Protein AF-A0A0V0HZD6-F1 (afdb_monomer_lite)

Foldseek 3Di:
DVVVLVVCQQVAQEEE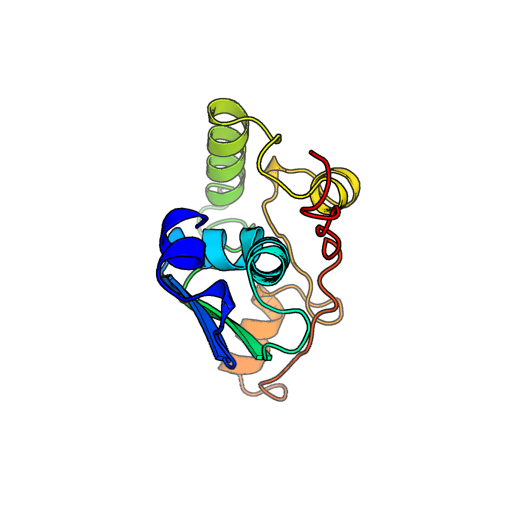LEDEACSLLVQVQCVLVVVLSYDPNRHYYYYRHNHDDAQDADPVRDRVQLVVQVVVCVVPPCPSGQPQDVVVDPSSSPCQFAFVNHGVVVLVVCVVVVVDDNDGDGPPRRRDDDDDPDDD

InterPro domains:
  IPR004963 Pectinacetylesterase/NOTUM [PF03283] (1-92)
  IPR004963 Pectinacetylesterase/NOTUM [PTHR21562] (1-92)

Structure (mmCIF, N/CA/C/O backbone):
data_AF-A0A0V0HZD6-F1
#
_entry.id   AF-A0A0V0HZD6-F1
#
loop_
_atom_site.group_PDB
_atom_site.id
_atom_site.type_symbol
_atom_site.label_atom_id
_atom_site.label_alt_id
_atom_site.label_comp_id
_atom_site.label_asym_id
_atom_site.label_entity_id
_atom_site.label_seq_id
_atom_site.pdbx_PDB_ins_code
_atom_site.Cartn_x
_atom_site.Cartn_y
_atom_site.Cartn_z
_atom_site.occupancy
_atom_site.B_iso_or_equiv
_atom_site.auth_seq_id
_atom_site.auth_comp_id
_atom_site.auth_asym_id
_atom_site.auth_atom_id
_atom_site.pdbx_PDB_model_num
ATOM 1 N N . MET A 1 1 ? 14.726 -1.596 -5.954 1.00 86.56 1 MET A N 1
ATOM 2 C CA . MET A 1 1 ? 13.980 -1.434 -7.221 1.00 86.56 1 MET A CA 1
ATOM 3 C C . MET A 1 1 ? 14.907 -1.177 -8.396 1.00 86.56 1 MET A C 1
ATOM 5 O O . MET A 1 1 ? 14.808 -1.924 -9.356 1.00 86.56 1 MET A O 1
ATOM 9 N N . GLU A 1 2 ? 15.843 -0.225 -8.316 1.00 87.50 2 GLU A N 1
ATOM 10 C CA . GLU A 1 2 ? 16.798 0.020 -9.417 1.00 87.50 2 GLU A CA 1
ATOM 11 C C . GLU A 1 2 ? 17.663 -1.194 -9.784 1.00 87.50 2 GLU A C 1
ATOM 13 O O . GLU A 1 2 ? 17.857 -1.468 -10.961 1.00 87.50 2 GLU A O 1
ATOM 18 N N . ASP A 1 3 ? 18.100 -1.991 -8.804 1.00 92.69 3 ASP A N 1
ATOM 19 C CA . ASP A 1 3 ? 18.832 -3.238 -9.079 1.00 92.69 3 ASP A CA 1
ATOM 20 C C . ASP A 1 3 ? 18.002 -4.243 -9.906 1.00 92.69 3 ASP A C 1
ATOM 22 O O . ASP A 1 3 ? 18.477 -4.817 -10.879 1.00 92.69 3 ASP A O 1
ATOM 26 N N . LEU A 1 4 ? 16.714 -4.413 -9.592 1.00 91.88 4 LEU A N 1
ATOM 27 C CA . LEU A 1 4 ? 15.826 -5.260 -10.399 1.00 91.88 4 LEU A CA 1
ATOM 28 C C . LEU A 1 4 ? 15.576 -4.651 -11.784 1.00 91.88 4 LEU A C 1
ATOM 30 O O . LEU A 1 4 ? 15.465 -5.371 -12.778 1.00 91.88 4 LEU A O 1
ATOM 34 N N . ARG A 1 5 ? 15.524 -3.316 -11.862 1.00 90.62 5 ARG A N 1
ATOM 35 C CA . ARG A 1 5 ? 15.389 -2.563 -13.111 1.00 90.62 5 ARG A CA 1
ATOM 36 C C . ARG A 1 5 ? 16.578 -2.796 -14.037 1.00 90.62 5 ARG A C 1
ATOM 38 O O . ARG A 1 5 ? 16.356 -3.092 -15.213 1.00 90.62 5 ARG A O 1
ATOM 45 N N . SER A 1 6 ? 17.805 -2.748 -13.519 1.00 92.31 6 SER A N 1
ATOM 46 C CA . SER A 1 6 ? 19.018 -3.041 -14.291 1.00 92.31 6 SER A CA 1
ATOM 47 C C . SER A 1 6 ? 19.089 -4.511 -14.721 1.00 92.31 6 SER A C 1
ATOM 49 O O . SER A 1 6 ? 19.502 -4.790 -15.846 1.00 92.31 6 SER A O 1
ATOM 51 N N . LYS A 1 7 ? 18.584 -5.430 -13.887 1.00 95.62 7 LYS A N 1
ATOM 52 C CA . LYS A 1 7 ? 18.533 -6.882 -14.143 1.00 95.62 7 LYS A CA 1
ATOM 53 C C . LYS A 1 7 ? 17.410 -7.351 -15.076 1.00 95.62 7 LYS A C 1
ATOM 55 O O . LYS A 1 7 ? 17.265 -8.550 -15.286 1.00 95.62 7 LYS A O 1
ATOM 60 N N . GLY A 1 8 ? 16.632 -6.438 -15.659 1.00 92.88 8 GLY A N 1
ATOM 61 C CA . GLY A 1 8 ? 15.677 -6.768 -16.724 1.00 92.88 8 GLY A CA 1
ATOM 62 C C . GLY A 1 8 ? 14.236 -6.342 -16.466 1.00 92.88 8 GLY A C 1
ATOM 63 O O . GLY A 1 8 ? 13.435 -6.371 -17.396 1.00 92.88 8 GLY A O 1
ATOM 64 N N . MET A 1 9 ? 13.896 -5.850 -15.270 1.00 92.31 9 MET A N 1
ATOM 65 C CA . MET A 1 9 ? 12.544 -5.334 -15.001 1.00 92.31 9 MET A CA 1
ATOM 66 C C . MET A 1 9 ? 12.199 -4.116 -15.884 1.00 92.31 9 MET A C 1
ATOM 68 O O . MET A 1 9 ? 11.031 -3.900 -16.193 1.00 92.31 9 MET A O 1
ATOM 72 N N . LYS A 1 10 ? 13.201 -3.379 -16.393 1.00 91.81 10 LYS A N 1
ATOM 73 C CA . LYS A 1 10 ? 13.013 -2.332 -17.420 1.00 91.81 10 LYS A CA 1
ATOM 74 C C . LYS A 1 10 ? 12.500 -2.841 -18.775 1.00 91.81 10 LYS A C 1
ATOM 76 O O . LYS A 1 10 ? 12.181 -2.024 -19.623 1.00 91.81 10 LYS A O 1
ATOM 81 N N . ASN A 1 11 ? 12.457 -4.154 -18.987 1.00 94.19 11 ASN A N 1
ATOM 82 C CA . ASN A 1 11 ? 11.941 -4.791 -20.200 1.00 94.19 11 ASN A CA 1
ATOM 83 C C . ASN A 1 11 ? 10.671 -5.611 -19.909 1.00 94.19 11 ASN A C 1
ATOM 85 O O . ASN A 1 11 ? 10.210 -6.355 -20.769 1.00 94.19 11 ASN A O 1
ATOM 89 N N . ALA A 1 12 ? 10.133 -5.541 -18.688 1.00 95.62 12 ALA A N 1
ATOM 90 C CA . ALA A 1 12 ? 8.987 -6.347 -18.298 1.00 95.62 12 ALA A CA 1
ATOM 91 C C . ALA A 1 12 ? 7.714 -5.879 -19.016 1.00 95.62 12 ALA A C 1
ATOM 93 O O . ALA A 1 12 ? 7.343 -4.711 -18.941 1.00 95.62 12 ALA A O 1
ATOM 94 N N . GLU A 1 13 ? 7.000 -6.808 -19.647 1.00 96.94 13 GLU A N 1
ATOM 95 C CA . GLU A 1 13 ? 5.671 -6.547 -20.217 1.00 96.94 13 GLU A CA 1
ATOM 96 C C . GLU A 1 13 ? 4.569 -6.574 -19.153 1.00 96.94 13 GLU A C 1
ATOM 98 O O . GLU A 1 13 ? 3.545 -5.900 -19.275 1.00 96.94 13 GLU A O 1
ATOM 103 N N . ASN A 1 14 ? 4.772 -7.386 -18.113 1.00 96.44 14 ASN A N 1
ATOM 104 C CA . ASN A 1 14 ? 3.814 -7.631 -17.047 1.00 96.44 14 ASN A CA 1
ATOM 105 C C . ASN A 1 14 ? 4.529 -7.613 -15.697 1.00 96.44 14 ASN A C 1
ATOM 107 O O . ASN A 1 14 ? 5.601 -8.201 -15.559 1.00 96.44 14 ASN A O 1
ATOM 111 N N . ALA A 1 15 ? 3.923 -6.985 -14.694 1.00 95.88 15 ALA A N 1
ATOM 112 C CA . ALA A 1 15 ? 4.449 -6.981 -13.335 1.00 95.88 15 ALA A CA 1
ATOM 113 C C . ALA A 1 15 ? 3.327 -7.027 -12.292 1.00 95.88 15 ALA A C 1
ATOM 115 O O . ALA A 1 15 ? 2.283 -6.393 -12.451 1.00 95.88 15 ALA A O 1
ATOM 116 N N . ILE A 1 16 ? 3.557 -7.754 -11.201 1.00 96.31 16 ILE A N 1
ATOM 117 C CA . ILE A 1 16 ? 2.659 -7.779 -10.046 1.00 96.31 16 ILE A CA 1
ATOM 118 C C . ILE A 1 16 ? 3.455 -7.379 -8.810 1.00 96.31 16 ILE A C 1
ATOM 120 O O . ILE A 1 16 ? 4.472 -8.000 -8.507 1.00 96.31 16 ILE A O 1
ATOM 124 N N . LEU A 1 17 ? 2.982 -6.360 -8.092 1.00 95.75 17 LEU A N 1
ATOM 125 C CA . LEU A 1 17 ? 3.444 -6.072 -6.738 1.00 95.75 17 LEU A CA 1
ATOM 126 C C . LEU A 1 17 ? 2.477 -6.721 -5.751 1.00 95.75 17 LEU A C 1
ATOM 128 O O . LEU A 1 17 ? 1.281 -6.450 -5.790 1.00 95.75 17 LEU A O 1
ATOM 132 N N . THR A 1 18 ? 2.980 -7.572 -4.869 1.00 97.31 18 THR A N 1
ATOM 133 C CA . THR A 1 18 ? 2.147 -8.243 -3.872 1.00 97.31 18 THR A CA 1
ATOM 134 C C . THR A 1 18 ? 2.812 -8.240 -2.510 1.00 97.31 18 THR A C 1
ATOM 136 O O . THR A 1 18 ? 4.040 -8.197 -2.409 1.00 97.31 18 THR A O 1
ATOM 139 N N . GLY A 1 19 ? 2.002 -8.321 -1.463 1.00 97.06 19 GLY A N 1
ATOM 140 C CA . GLY A 1 19 ? 2.486 -8.450 -0.099 1.00 97.06 19 GLY A CA 1
ATOM 141 C C . GLY A 1 19 ? 1.370 -8.825 0.863 1.00 97.06 19 GLY A C 1
ATOM 142 O O . GLY A 1 19 ? 0.204 -8.542 0.600 1.00 97.06 19 GLY A O 1
ATOM 143 N N . ILE A 1 20 ? 1.757 -9.438 1.982 1.00 96.25 20 ILE A N 1
ATOM 144 C CA . ILE A 1 20 ? 0.856 -9.881 3.049 1.00 96.25 20 ILE A CA 1
ATOM 145 C C . ILE A 1 20 ? 1.018 -9.018 4.305 1.00 96.25 20 ILE A C 1
ATOM 147 O O . ILE A 1 20 ? 2.136 -8.611 4.633 1.00 96.25 20 ILE A O 1
ATOM 151 N N . SER A 1 21 ? -0.070 -8.751 5.033 1.00 94.00 21 SER A N 1
ATOM 152 C CA . SER A 1 21 ? -0.046 -8.042 6.322 1.00 94.00 21 SER A CA 1
ATOM 153 C C . SER A 1 21 ? 0.602 -6.652 6.188 1.00 94.00 21 SER A C 1
ATOM 155 O O . SER A 1 21 ? 0.183 -5.852 5.349 1.00 94.00 21 SER A O 1
ATOM 157 N N . ALA A 1 22 ? 1.672 -6.353 6.930 1.00 90.31 22 ALA A N 1
ATOM 158 C CA . ALA A 1 22 ? 2.448 -5.121 6.757 1.00 90.31 22 ALA A CA 1
ATOM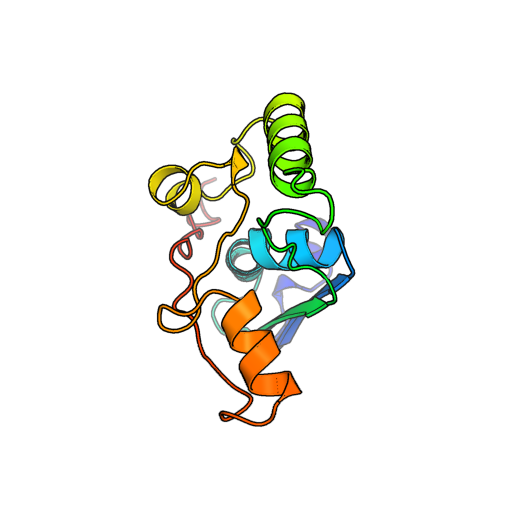 159 C C . ALA A 1 22 ? 2.962 -4.935 5.311 1.00 90.31 22 ALA A C 1
ATOM 161 O O . ALA A 1 22 ? 3.008 -3.812 4.809 1.00 90.31 22 ALA A O 1
ATOM 162 N N . GLY A 1 23 ? 3.287 -6.026 4.608 1.00 93.75 23 GLY A N 1
ATOM 163 C CA . GLY A 1 23 ? 3.645 -6.002 3.188 1.00 93.75 23 GLY A CA 1
ATOM 164 C C . GLY A 1 23 ? 2.457 -5.702 2.268 1.00 93.75 23 GLY A C 1
ATOM 165 O O . GLY A 1 23 ? 2.631 -5.082 1.218 1.00 93.75 23 GLY A O 1
ATOM 166 N N . GLY A 1 24 ? 1.242 -6.081 2.666 1.00 92.75 24 GLY A N 1
ATOM 167 C CA . GLY A 1 24 ? 0.013 -5.708 1.968 1.00 92.75 24 GLY A CA 1
ATOM 168 C C . GLY A 1 24 ? -0.260 -4.211 2.102 1.00 92.75 24 GLY A C 1
ATOM 169 O O . GLY A 1 24 ? -0.499 -3.537 1.101 1.00 92.75 24 GLY A O 1
ATOM 170 N N . LEU A 1 25 ? -0.103 -3.655 3.307 1.00 87.31 25 LEU A N 1
ATOM 171 C CA . LEU A 1 25 ? -0.169 -2.206 3.520 1.00 87.31 25 LEU A CA 1
ATOM 172 C C . LEU A 1 25 ? 0.905 -1.475 2.701 1.00 87.31 25 LEU A C 1
ATOM 174 O O . LEU A 1 25 ? 0.608 -0.497 2.018 1.00 87.31 25 LEU A O 1
ATOM 178 N N . ALA A 1 26 ? 2.143 -1.977 2.700 1.00 88.62 26 ALA A N 1
ATOM 179 C CA . ALA A 1 26 ? 3.214 -1.423 1.874 1.00 88.62 26 ALA A CA 1
ATOM 180 C C . ALA A 1 26 ? 2.874 -1.473 0.375 1.00 88.62 26 ALA A C 1
ATOM 182 O O . ALA A 1 26 ? 3.178 -0.521 -0.346 1.00 88.62 26 ALA A O 1
ATOM 183 N N . THR A 1 27 ? 2.207 -2.538 -0.080 1.00 91.12 27 THR A N 1
ATOM 184 C CA . THR A 1 27 ? 1.714 -2.677 -1.457 1.00 91.12 27 THR A CA 1
ATOM 185 C C . THR A 1 27 ? 0.680 -1.603 -1.783 1.00 91.12 27 THR A C 1
ATOM 187 O O . THR A 1 27 ? 0.826 -0.935 -2.804 1.00 91.12 27 THR A O 1
ATOM 190 N N . ILE A 1 28 ? -0.303 -1.364 -0.905 1.00 84.88 28 ILE A N 1
ATOM 191 C CA . ILE A 1 28 ? -1.295 -0.281 -1.064 1.00 84.88 28 ILE A CA 1
ATOM 192 C C . ILE A 1 28 ? -0.592 1.078 -1.184 1.00 84.88 28 ILE A C 1
ATOM 194 O O . ILE A 1 28 ? -0.871 1.849 -2.099 1.00 84.88 28 ILE A O 1
ATOM 198 N N . LEU A 1 29 ? 0.363 1.359 -0.295 1.00 81.81 29 LEU A N 1
ATOM 199 C CA . LEU A 1 29 ? 1.038 2.659 -0.232 1.00 81.81 29 LEU A CA 1
ATOM 200 C C . LEU A 1 29 ? 1.991 2.924 -1.409 1.00 81.81 29 LEU A C 1
ATOM 202 O O . LEU A 1 29 ? 2.200 4.081 -1.774 1.00 81.81 29 LEU A O 1
ATOM 206 N N . ASN A 1 30 ? 2.580 1.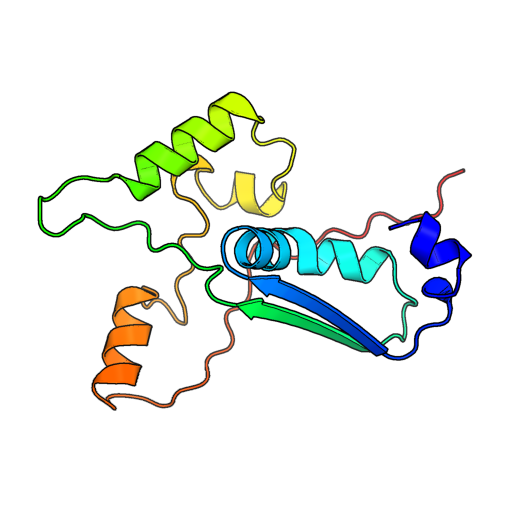875 -1.993 1.00 85.44 30 ASN A N 1
ATOM 207 C CA . ASN A 1 30 ? 3.628 1.999 -3.012 1.00 85.44 30 ASN A CA 1
ATOM 208 C C . ASN A 1 30 ? 3.198 1.558 -4.416 1.00 85.44 30 ASN A C 1
ATOM 210 O O . ASN A 1 30 ? 4.014 1.664 -5.332 1.00 85.44 30 ASN A O 1
ATOM 214 N N . CYS A 1 31 ? 1.964 1.087 -4.616 1.00 87.56 31 CYS A N 1
ATOM 215 C CA . CYS A 1 31 ? 1.516 0.553 -5.906 1.00 87.56 31 CYS A CA 1
ATOM 216 C C . CYS A 1 31 ? 1.730 1.538 -7.072 1.00 87.56 31 CYS A C 1
ATOM 218 O O . CYS A 1 31 ? 2.300 1.177 -8.102 1.00 87.56 31 CYS A O 1
ATOM 220 N N . ASP A 1 32 ? 1.367 2.809 -6.891 1.00 83.75 32 ASP A N 1
ATOM 221 C CA . ASP A 1 32 ? 1.540 3.828 -7.934 1.00 83.75 32 ASP A CA 1
ATOM 222 C C . ASP A 1 32 ? 3.016 4.160 -8.183 1.00 83.75 32 ASP A C 1
ATOM 224 O O . ASP A 1 32 ? 3.448 4.327 -9.323 1.00 83.75 32 ASP A O 1
ATOM 228 N N . LYS A 1 33 ? 3.824 4.204 -7.117 1.00 84.38 33 LYS A N 1
ATOM 229 C CA . LYS A 1 33 ? 5.275 4.413 -7.217 1.00 84.38 33 LYS A CA 1
ATOM 230 C C . LYS A 1 33 ? 5.954 3.245 -7.936 1.00 84.38 33 LYS A C 1
ATOM 232 O O . LYS A 1 33 ? 6.904 3.458 -8.685 1.00 84.38 33 LYS A O 1
ATOM 237 N N . PHE A 1 34 ? 5.462 2.023 -7.737 1.00 89.06 34 PHE A N 1
ATOM 238 C CA . PHE A 1 34 ? 5.959 0.825 -8.407 1.00 89.06 34 PHE A CA 1
ATOM 239 C C . PHE A 1 34 ? 5.825 0.928 -9.929 1.00 89.06 34 PHE A C 1
ATOM 241 O O . PHE A 1 34 ? 6.782 0.607 -10.635 1.00 89.06 34 PHE A O 1
ATOM 248 N N . LYS A 1 35 ? 4.704 1.469 -10.434 1.00 87.38 35 LYS A N 1
ATOM 249 C CA . LYS A 1 35 ? 4.526 1.722 -11.873 1.00 87.38 35 LYS A CA 1
ATOM 250 C C . LYS A 1 35 ? 5.613 2.626 -12.441 1.00 87.38 35 LYS A C 1
ATOM 252 O O . LYS A 1 35 ? 6.068 2.374 -13.551 1.00 87.38 35 LYS A O 1
ATOM 257 N N . CYS A 1 36 ? 6.096 3.612 -11.691 1.00 87.19 36 CYS A N 1
ATOM 258 C CA . CYS A 1 36 ? 7.140 4.498 -12.201 1.00 87.19 36 CYS A CA 1
ATOM 259 C C . CYS A 1 36 ? 8.458 3.757 -12.508 1.00 87.19 36 CYS A C 1
ATOM 261 O O . CYS A 1 36 ? 9.226 4.232 -13.333 1.00 87.19 36 CYS A O 1
ATOM 263 N N . PHE A 1 37 ? 8.719 2.580 -11.922 1.00 87.69 37 PHE A N 1
ATOM 264 C CA . PHE A 1 37 ? 9.913 1.780 -12.237 1.00 87.69 37 PHE A CA 1
ATOM 265 C C . PHE A 1 37 ? 9.750 0.861 -13.460 1.00 87.69 37 PHE A C 1
ATOM 267 O O . PHE A 1 37 ? 10.729 0.241 -13.888 1.00 87.69 37 PHE A O 1
ATOM 274 N N . LEU A 1 38 ? 8.537 0.746 -14.004 1.00 91.12 38 LEU A N 1
ATOM 275 C CA . LEU A 1 38 ? 8.207 -0.130 -15.126 1.00 91.12 38 LEU A CA 1
ATOM 276 C C . LEU A 1 38 ? 8.168 0.648 -16.450 1.00 91.12 38 LEU A C 1
ATOM 278 O O . LEU A 1 38 ? 7.972 1.864 -16.442 1.00 91.12 38 LEU A O 1
ATOM 282 N N . PRO A 1 39 ? 8.283 -0.041 -17.599 1.00 91.56 39 PRO A N 1
ATOM 283 C CA . PRO A 1 39 ? 8.002 0.555 -18.903 1.00 91.56 39 PRO A CA 1
ATOM 284 C C . PRO A 1 39 ? 6.619 1.205 -18.963 1.00 91.56 39 PRO A C 1
ATOM 286 O O . PRO A 1 39 ? 5.670 0.754 -18.311 1.00 91.56 39 PRO A O 1
ATOM 289 N N . GLU A 1 40 ? 6.478 2.242 -19.786 1.00 88.12 40 GLU A N 1
ATOM 290 C CA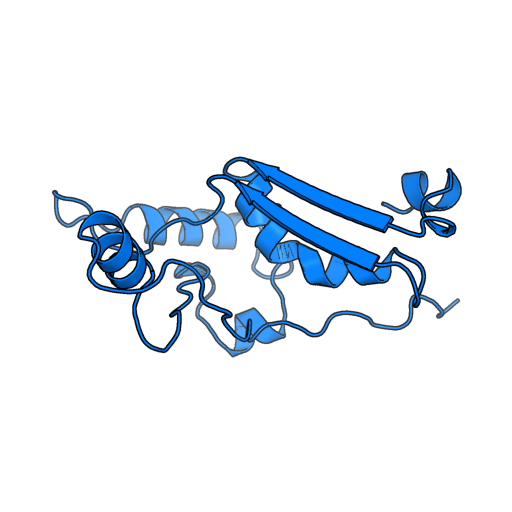 . GLU A 1 40 ? 5.220 2.980 -19.947 1.00 88.12 40 GLU A CA 1
ATOM 291 C C . GLU A 1 40 ? 4.069 2.053 -20.373 1.00 88.12 40 GLU A C 1
ATOM 293 O O . GLU A 1 40 ? 3.005 2.050 -19.750 1.00 88.12 40 GLU A O 1
ATOM 298 N N . ASN A 1 41 ? 4.332 1.161 -21.329 1.00 90.19 41 ASN A N 1
ATOM 299 C CA . ASN A 1 41 ? 3.389 0.175 -21.859 1.00 90.19 41 ASN A CA 1
ATOM 300 C C . ASN A 1 41 ? 3.253 -1.107 -21.013 1.00 90.19 41 ASN A C 1
ATOM 302 O O . ASN A 1 41 ? 2.394 -1.937 -21.310 1.00 90.19 41 ASN A O 1
ATOM 306 N N . ALA A 1 42 ? 4.060 -1.284 -19.961 1.00 93.50 42 ALA A N 1
ATOM 307 C CA . ALA A 1 42 ? 3.970 -2.469 -19.115 1.00 93.50 42 ALA A CA 1
ATOM 308 C C . ALA A 1 42 ? 2.631 -2.515 -18.372 1.00 93.50 42 ALA A C 1
ATOM 310 O O . ALA A 1 42 ? 2.230 -1.542 -17.711 1.00 93.50 42 ALA A O 1
ATOM 311 N N . ARG A 1 43 ? 1.969 -3.672 -18.426 1.00 94.19 43 ARG A N 1
ATOM 312 C CA . ARG A 1 43 ? 0.774 -3.950 -17.629 1.00 94.19 43 ARG A CA 1
ATOM 313 C C . ARG A 1 43 ? 1.207 -4.259 -16.207 1.00 94.19 43 ARG A C 1
ATOM 315 O O . ARG A 1 43 ? 2.053 -5.117 -15.979 1.00 94.19 43 ARG A O 1
ATOM 322 N N . PHE A 1 44 ? 0.604 -3.588 -15.238 1.00 92.75 44 PHE A N 1
ATOM 323 C CA . PHE A 1 44 ? 0.898 -3.851 -13.838 1.00 92.75 44 PHE A CA 1
ATOM 324 C C . PHE A 1 44 ? -0.375 -3.993 -13.020 1.00 92.75 44 PHE A C 1
ATOM 326 O O . PHE A 1 44 ? -1.411 -3.400 -13.338 1.00 92.75 44 PHE A O 1
ATOM 333 N N . LYS A 1 45 ? -0.294 -4.813 -11.977 1.00 93.75 45 LYS A N 1
ATOM 334 C CA . LYS A 1 45 ? -1.334 -4.972 -10.962 1.00 93.75 45 LYS A CA 1
ATOM 335 C C . LYS A 1 45 ? -0.685 -5.021 -9.588 1.00 93.75 45 LYS A C 1
ATOM 337 O O . LYS A 1 45 ? 0.479 -5.392 -9.458 1.00 93.75 45 LYS A O 1
ATOM 342 N N . CYS A 1 46 ? -1.451 -4.661 -8.571 1.00 93.25 46 CYS A N 1
ATOM 343 C CA . CYS A 1 46 ? -1.032 -4.790 -7.187 1.00 93.25 46 CYS A CA 1
ATOM 344 C C . CYS A 1 46 ? -2.049 -5.632 -6.428 1.00 93.25 46 CYS A C 1
ATOM 346 O O . CYS A 1 46 ? -3.252 -5.477 -6.644 1.00 93.25 46 CYS A O 1
ATOM 348 N N . VAL A 1 47 ? -1.567 -6.516 -5.560 1.00 94.88 47 VAL A N 1
ATOM 349 C CA . VAL A 1 47 ? -2.400 -7.403 -4.743 1.00 94.88 47 VAL A CA 1
ATOM 350 C C . VAL A 1 47 ? -1.962 -7.263 -3.293 1.00 94.88 47 VAL A C 1
ATOM 352 O O . VAL A 1 47 ? -0.880 -7.689 -2.907 1.00 94.88 47 VAL A O 1
ATOM 355 N N . ALA A 1 48 ? -2.793 -6.615 -2.488 1.00 92.62 48 ALA A N 1
ATOM 356 C CA . ALA A 1 48 ? -2.543 -6.458 -1.064 1.00 92.62 48 ALA A CA 1
ATOM 357 C C . ALA A 1 48 ? -3.331 -7.517 -0.294 1.00 92.62 48 ALA A C 1
ATOM 359 O O . ALA A 1 48 ? -4.550 -7.418 -0.171 1.00 92.62 48 ALA A O 1
ATOM 360 N N . ASP A 1 49 ? -2.631 -8.516 0.225 1.00 94.38 49 ASP A N 1
ATOM 361 C CA . ASP A 1 49 ? -3.215 -9.564 1.053 1.00 94.38 49 ASP A CA 1
ATOM 362 C C . ASP A 1 49 ? -3.149 -9.166 2.534 1.00 94.38 49 ASP A C 1
ATOM 364 O O . ASP A 1 49 ? -2.116 -8.692 3.010 1.00 94.38 49 ASP A O 1
ATOM 368 N N . ALA A 1 50 ? -4.260 -9.292 3.264 1.00 90.94 50 ALA A N 1
ATOM 369 C CA . ALA A 1 50 ? -4.388 -8.910 4.679 1.00 90.94 50 ALA A CA 1
ATOM 370 C C . ALA A 1 50 ? -3.778 -7.531 5.043 1.00 90.94 50 ALA A C 1
ATOM 372 O O . ALA A 1 50 ? -3.359 -7.302 6.175 1.00 90.94 50 ALA A O 1
ATOM 373 N N . GLY A 1 51 ? -3.681 -6.617 4.072 1.00 89.00 51 GLY A N 1
ATOM 374 C CA . GLY A 1 51 ? -2.952 -5.355 4.204 1.00 89.00 51 GLY A CA 1
ATOM 375 C C . GLY A 1 51 ? -3.803 -4.181 4.666 1.00 89.00 51 GLY A C 1
ATOM 376 O O . GLY A 1 51 ? -3.291 -3.076 4.836 1.00 89.00 51 GLY A O 1
ATOM 377 N N . PHE A 1 52 ? -5.105 -4.407 4.828 1.00 84.44 52 PHE A N 1
ATOM 378 C CA . PHE A 1 52 ? -6.059 -3.383 5.210 1.00 84.44 52 PHE A CA 1
ATOM 379 C C . PHE A 1 52 ? -6.396 -3.486 6.699 1.00 84.44 52 PHE A C 1
ATOM 381 O O . PHE A 1 52 ? -6.951 -4.484 7.154 1.00 84.44 52 PHE A O 1
ATOM 388 N N . PHE A 1 53 ? -6.093 -2.428 7.449 1.00 83.69 53 PHE A N 1
ATOM 389 C CA . PHE A 1 53 ? -6.334 -2.354 8.888 1.00 83.69 53 PHE A CA 1
ATOM 390 C C . PHE A 1 53 ? -7.458 -1.360 9.172 1.00 83.69 53 PHE A C 1
ATOM 392 O O . PHE A 1 53 ? -7.328 -0.167 8.901 1.00 83.69 53 PHE A O 1
ATOM 399 N N . ILE A 1 54 ? -8.565 -1.855 9.724 1.00 81.44 54 ILE A N 1
ATOM 400 C CA . ILE A 1 54 ? -9.755 -1.046 9.997 1.00 81.44 54 ILE A CA 1
ATOM 401 C C . ILE A 1 54 ? -9.459 -0.086 11.154 1.00 81.44 54 ILE A C 1
ATOM 403 O O . ILE A 1 54 ? -9.192 -0.510 12.278 1.00 81.44 54 ILE A O 1
ATOM 407 N N . ASN A 1 55 ? -9.564 1.217 10.896 1.00 80.44 55 ASN A N 1
ATOM 408 C CA . ASN A 1 55 ? -9.554 2.228 11.947 1.00 80.44 55 ASN A CA 1
ATOM 409 C C . ASN A 1 55 ? -10.930 2.283 12.631 1.00 80.44 55 ASN A C 1
ATOM 411 O O . ASN A 1 55 ? -11.801 3.071 12.262 1.00 80.44 55 ASN A O 1
ATOM 415 N N . GLY A 1 56 ? -11.128 1.399 13.605 1.00 82.50 56 GLY A N 1
ATOM 416 C CA . GLY A 1 56 ? -12.344 1.297 14.405 1.00 82.50 56 GLY A CA 1
ATOM 417 C C . GLY A 1 56 ? -12.035 1.012 15.871 1.00 82.50 56 GLY A C 1
ATOM 418 O O . GLY A 1 56 ? -10.895 0.717 16.238 1.00 82.50 56 GLY A O 1
ATOM 419 N N . LYS A 1 57 ? -13.064 1.109 16.719 1.00 85.19 57 LYS A N 1
ATOM 420 C CA . LYS A 1 57 ? -12.951 0.694 18.119 1.00 85.19 57 LYS A CA 1
ATOM 421 C C . LYS A 1 57 ? -12.957 -0.830 18.225 1.00 85.19 57 LYS A C 1
ATOM 423 O O . LYS A 1 57 ? -13.685 -1.496 17.492 1.00 85.19 57 LYS A O 1
ATOM 428 N N . THR A 1 58 ? -12.180 -1.372 19.156 1.00 86.62 58 THR A N 1
ATOM 429 C CA . THR A 1 58 ? -12.249 -2.792 19.528 1.00 86.62 58 THR A CA 1
ATOM 430 C C . THR A 1 58 ? -13.549 -3.100 20.278 1.00 86.62 58 THR A C 1
ATOM 432 O O . THR A 1 58 ? -14.286 -2.191 20.667 1.00 86.62 58 THR A O 1
ATOM 435 N N . ILE A 1 59 ? -13.805 -4.382 20.564 1.00 89.44 59 ILE A N 1
ATOM 436 C CA . ILE A 1 59 ? -14.932 -4.809 21.416 1.00 89.44 59 ILE A CA 1
ATOM 437 C C . ILE A 1 59 ? -14.869 -4.231 22.840 1.00 89.44 59 ILE A C 1
ATOM 439 O O . ILE A 1 59 ? -15.888 -4.154 23.517 1.00 89.44 59 ILE A O 1
ATOM 443 N N . TYR A 1 60 ? -13.690 -3.782 23.277 1.00 94.81 60 TYR A N 1
ATOM 444 C CA . TYR A 1 60 ? -13.481 -3.120 24.565 1.00 94.81 60 TYR A CA 1
ATOM 445 C C . TYR A 1 60 ? -13.585 -1.588 24.470 1.00 94.81 60 TYR A C 1
ATOM 447 O O . TYR A 1 60 ? -13.355 -0.886 25.451 1.00 94.81 60 TYR A O 1
ATOM 455 N N . GLY A 1 61 ? -13.909 -1.043 23.293 1.00 92.81 61 GLY A N 1
ATOM 456 C CA . GLY A 1 61 ? -14.046 0.396 23.061 1.00 92.81 61 GLY A CA 1
ATOM 457 C C . GLY A 1 61 ? -12.724 1.150 22.861 1.00 92.81 61 GLY A C 1
ATOM 458 O O . GLY A 1 61 ? -12.748 2.376 22.716 1.00 92.81 61 GLY A O 1
ATOM 459 N N . THR A 1 62 ? -11.587 0.450 22.823 1.00 94.00 62 THR A N 1
ATOM 460 C CA . THR A 1 62 ? -10.249 1.040 22.642 1.00 94.00 62 THR A CA 1
ATOM 461 C C . THR A 1 62 ? -9.950 1.330 21.169 1.00 94.00 62 THR A C 1
ATOM 463 O O . THR A 1 62 ? -10.546 0.731 20.278 1.00 94.00 62 THR A O 1
ATOM 466 N N . SER A 1 63 ? -9.053 2.282 20.885 1.00 90.75 63 SER A N 1
ATOM 467 C CA . SER A 1 63 ? -8.690 2.719 19.518 1.00 90.75 63 SER A CA 1
ATOM 468 C C . SER A 1 63 ? -7.275 2.272 19.131 1.00 90.75 63 SER A C 1
ATOM 470 O O . SER A 1 63 ? -6.443 3.078 18.713 1.00 90.75 63 SER A O 1
ATOM 472 N N . ASP A 1 64 ? -6.998 0.981 19.301 1.00 90.19 64 ASP A N 1
ATOM 473 C CA . ASP A 1 64 ? -5.637 0.430 19.263 1.00 90.19 64 ASP A CA 1
ATOM 474 C C . ASP A 1 64 ? -4.955 0.606 17.899 1.00 90.19 64 ASP A C 1
ATOM 476 O O . ASP A 1 64 ? -3.771 0.934 17.838 1.00 90.19 64 ASP A O 1
ATOM 480 N N . ILE A 1 65 ? -5.706 0.472 16.798 1.00 87.94 65 ILE A N 1
ATOM 481 C CA . ILE A 1 65 ? -5.183 0.686 15.440 1.00 87.94 65 ILE A CA 1
ATOM 482 C C . ILE A 1 65 ? -4.778 2.149 15.234 1.00 87.94 65 ILE A C 1
ATOM 484 O O . ILE A 1 65 ? -3.664 2.411 14.788 1.00 87.94 65 ILE A O 1
ATOM 488 N N . LYS A 1 66 ? -5.627 3.113 15.616 1.00 87.12 66 LYS A N 1
ATOM 489 C CA . LYS A 1 66 ? -5.290 4.545 15.527 1.00 87.12 66 LYS A CA 1
ATOM 490 C C . LYS A 1 66 ? -4.016 4.862 16.313 1.00 87.12 66 LYS A C 1
ATOM 492 O O . LYS A 1 66 ? -3.127 5.555 15.824 1.00 87.12 66 LYS A O 1
ATOM 497 N N . GLU A 1 67 ? -3.910 4.323 17.522 1.00 90.38 67 GLU A N 1
ATOM 498 C CA . GLU A 1 67 ? -2.745 4.530 18.380 1.00 90.38 67 GLU A CA 1
ATOM 499 C C . GLU A 1 67 ? -1.471 3.896 17.796 1.00 90.38 67 GLU A C 1
ATOM 501 O O . GLU A 1 67 ? -0.390 4.486 17.858 1.00 90.38 67 GLU A O 1
ATOM 506 N N . MET A 1 68 ? -1.596 2.727 17.167 1.00 89.00 68 MET A N 1
ATOM 507 C CA . MET A 1 68 ? -0.505 2.075 16.445 1.00 89.00 68 MET A CA 1
ATOM 508 C C . MET A 1 68 ? -0.008 2.933 15.276 1.00 89.00 68 MET A C 1
ATOM 510 O O . MET A 1 68 ? 1.188 3.215 15.197 1.00 89.00 68 MET A O 1
ATOM 514 N N . TYR A 1 69 ? -0.908 3.410 14.409 1.00 87.25 69 TYR A N 1
ATOM 515 C CA . TYR A 1 69 ? -0.542 4.284 13.288 1.00 87.25 69 TYR A CA 1
ATOM 516 C C . TYR A 1 69 ? 0.086 5.592 13.769 1.00 87.25 69 TYR A C 1
ATOM 518 O O . TYR A 1 69 ? 1.107 6.009 13.226 1.00 87.25 69 TYR A O 1
ATOM 526 N N . ARG A 1 70 ? -0.447 6.205 14.834 1.00 87.56 70 ARG A N 1
ATOM 527 C CA . ARG A 1 70 ? 0.155 7.393 15.457 1.00 87.56 70 ARG A CA 1
ATOM 528 C C . ARG A 1 70 ? 1.611 7.146 15.865 1.00 87.56 70 ARG A C 1
ATOM 530 O O . ARG A 1 70 ? 2.473 7.969 15.566 1.00 87.56 70 ARG A O 1
ATOM 537 N N . LYS A 1 71 ? 1.905 6.015 16.518 1.00 90.00 71 LYS A N 1
ATOM 538 C CA . LYS A 1 71 ? 3.280 5.647 16.903 1.00 90.00 71 LYS A CA 1
ATOM 539 C C . LYS A 1 71 ? 4.180 5.432 15.683 1.00 90.00 71 LYS A C 1
ATOM 541 O O . LYS A 1 71 ? 5.308 5.914 15.691 1.00 90.00 71 LYS A O 1
ATOM 546 N N . ILE A 1 72 ? 3.680 4.771 14.637 1.00 86.12 72 ILE A N 1
ATOM 547 C CA . ILE A 1 72 ? 4.420 4.541 13.383 1.00 86.12 72 ILE A CA 1
ATOM 548 C C . ILE A 1 72 ? 4.759 5.870 12.701 1.00 86.12 72 ILE A C 1
ATOM 550 O O . ILE A 1 72 ? 5.912 6.094 12.341 1.00 86.12 72 ILE A O 1
ATOM 554 N N . VAL A 1 73 ? 3.782 6.771 12.565 1.00 84.38 73 VAL A N 1
ATOM 555 C CA . VAL A 1 73 ? 3.985 8.097 11.961 1.00 84.38 73 VAL A CA 1
ATOM 556 C C . VAL A 1 73 ? 4.970 8.926 12.781 1.00 84.38 73 VAL A C 1
ATOM 558 O O . VAL A 1 73 ? 5.836 9.575 12.206 1.00 84.38 73 VAL A O 1
ATOM 561 N N . ASN A 1 74 ? 4.892 8.876 14.111 1.00 87.75 74 ASN A N 1
ATOM 562 C CA . ASN A 1 74 ? 5.841 9.581 14.972 1.00 87.75 74 ASN A CA 1
ATOM 563 C C . ASN A 1 74 ? 7.267 9.022 14.860 1.00 87.75 74 ASN A C 1
ATOM 565 O O . ASN A 1 74 ? 8.221 9.790 14.926 1.00 87.75 74 ASN A O 1
ATOM 569 N N . LEU A 1 75 ? 7.413 7.703 14.700 1.00 88.62 75 LEU A N 1
ATOM 570 C CA . LEU A 1 75 ? 8.715 7.044 14.600 1.00 88.62 75 LEU A CA 1
ATOM 571 C C . LEU A 1 75 ? 9.380 7.266 13.234 1.00 88.62 75 LEU A C 1
ATOM 573 O O . LEU A 1 75 ? 10.575 7.537 13.171 1.00 88.62 75 LEU A O 1
ATOM 577 N N . HIS A 1 76 ? 8.622 7.134 12.144 1.00 84.12 76 HIS A N 1
ATOM 578 C CA . HIS A 1 76 ? 9.158 7.152 10.777 1.00 84.12 76 HIS A CA 1
ATOM 579 C C . HIS A 1 76 ? 8.950 8.481 10.038 1.00 84.12 76 HIS A C 1
ATOM 581 O O . HIS A 1 76 ? 9.472 8.657 8.935 1.00 84.12 76 HIS A O 1
ATOM 587 N N . GLY A 1 77 ? 8.184 9.404 10.622 1.00 80.62 77 GLY A N 1
ATOM 588 C CA . GLY A 1 77 ? 7.699 10.604 9.952 1.00 80.62 77 GLY A CA 1
ATOM 589 C C . GLY A 1 77 ? 6.626 10.301 8.900 1.00 80.62 77 GLY A C 1
ATOM 590 O O . GLY A 1 77 ? 6.452 9.174 8.434 1.00 80.62 77 GLY A O 1
ATOM 591 N N . SER A 1 78 ? 5.905 11.338 8.474 1.00 73.94 78 SER A N 1
ATOM 592 C CA . SER A 1 78 ? 4.930 11.238 7.380 1.00 73.94 78 SER A CA 1
ATOM 593 C C . SER A 1 78 ? 5.571 11.302 5.988 1.00 73.94 78 SER A C 1
ATOM 595 O O . SER A 1 78 ? 4.888 11.054 5.004 1.00 73.94 78 SER A O 1
ATOM 597 N N . ALA A 1 79 ? 6.877 11.571 5.877 1.00 68.31 79 ALA A N 1
ATOM 598 C CA . ALA A 1 79 ? 7.577 11.780 4.602 1.00 68.31 79 ALA A CA 1
ATOM 599 C C . ALA A 1 79 ? 7.486 10.599 3.612 1.00 68.31 79 ALA A C 1
ATOM 601 O O . ALA A 1 79 ? 7.677 10.785 2.413 1.00 68.31 79 ALA A O 1
ATOM 602 N N . ASN A 1 80 ? 7.184 9.393 4.102 1.00 68.31 80 ASN A N 1
ATOM 603 C CA . ASN A 1 80 ? 7.026 8.188 3.284 1.00 68.31 80 ASN A CA 1
ATOM 604 C C . ASN A 1 80 ? 5.589 7.964 2.777 1.00 68.31 80 ASN A C 1
ATOM 606 O O . ASN A 1 80 ? 5.338 6.985 2.075 1.00 68.31 80 ASN A O 1
ATOM 610 N N . LEU A 1 81 ? 4.644 8.838 3.133 1.00 73.38 81 LEU A N 1
ATOM 611 C CA . LEU A 1 81 ? 3.268 8.798 2.644 1.00 73.38 81 LEU A CA 1
ATOM 612 C C . LEU A 1 81 ? 3.107 9.673 1.392 1.00 73.38 81 LEU A C 1
ATOM 614 O O . LEU A 1 81 ? 3.816 10.673 1.245 1.00 73.38 81 LEU A O 1
ATOM 618 N N . PRO A 1 82 ? 2.144 9.353 0.506 1.00 70.75 82 PRO A N 1
ATOM 619 C CA . PRO A 1 82 ? 1.804 10.232 -0.606 1.00 70.75 82 PRO A CA 1
ATOM 620 C C . PRO A 1 82 ? 1.497 11.634 -0.115 1.00 70.75 82 PRO A C 1
ATOM 622 O O . PRO A 1 82 ? 0.659 11.795 0.770 1.00 70.75 82 PRO A O 1
ATOM 625 N N . SER A 1 83 ? 2.097 12.653 -0.733 1.00 71.38 83 SER A N 1
ATOM 626 C CA . SER A 1 83 ? 1.745 14.046 -0.439 1.00 71.38 83 SER A CA 1
ATOM 627 C C . SER A 1 83 ? 0.245 14.279 -0.634 1.00 71.38 83 SER A C 1
ATOM 629 O O . SER A 1 83 ? -0.398 14.868 0.226 1.00 71.38 83 SER A O 1
ATOM 631 N N . ALA A 1 84 ? -0.333 13.701 -1.694 1.00 71.44 84 ALA A N 1
ATOM 632 C CA . ALA A 1 84 ? -1.775 13.696 -1.930 1.00 71.44 84 ALA A CA 1
ATOM 633 C C . ALA A 1 84 ? -2.575 13.048 -0.778 1.00 71.44 84 ALA A C 1
ATOM 635 O O . ALA A 1 84 ? -3.633 13.552 -0.418 1.00 71.44 84 ALA A O 1
ATOM 636 N N . CYS A 1 85 ? -2.056 11.985 -0.151 1.00 71.00 85 CYS A N 1
ATOM 637 C CA . CYS A 1 85 ? -2.683 11.350 1.016 1.00 71.00 85 CYS A CA 1
ATOM 638 C C . CYS A 1 85 ? -2.568 12.216 2.272 1.00 71.00 85 CYS A C 1
ATOM 640 O O . CYS A 1 85 ? -3.551 12.344 2.990 1.00 71.00 85 CYS A O 1
ATOM 642 N N . ILE A 1 86 ? -1.406 12.827 2.532 1.00 73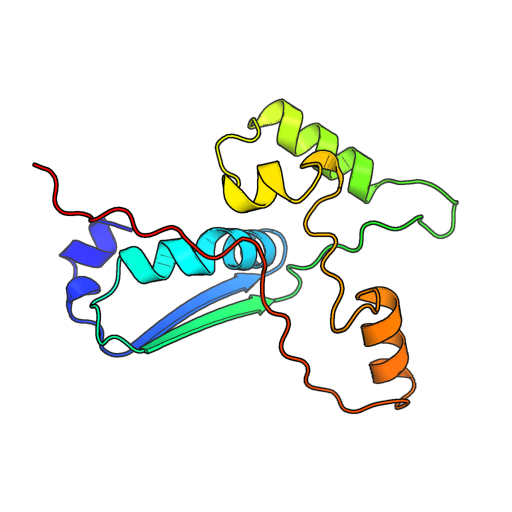.31 86 ILE A N 1
ATOM 643 C CA . ILE A 1 86 ? -1.216 13.706 3.699 1.00 73.31 86 ILE A CA 1
ATOM 644 C C . ILE A 1 86 ? -2.136 14.932 3.612 1.00 73.31 86 ILE A C 1
ATOM 646 O O . ILE A 1 86 ? -2.642 15.394 4.630 1.00 73.31 86 ILE A O 1
ATOM 650 N N . SER A 1 87 ? -2.374 15.458 2.406 1.00 71.81 87 SER A N 1
ATOM 651 C CA . SER A 1 87 ? -3.309 16.570 2.197 1.00 71.81 87 SER A CA 1
ATOM 652 C C . SER A 1 87 ? -4.780 16.157 2.303 1.00 71.81 87 SER A C 1
ATOM 654 O O . SER A 1 87 ? -5.609 16.985 2.668 1.00 71.81 87 SER A O 1
ATOM 656 N N . ALA A 1 88 ? -5.115 14.906 1.976 1.00 68.44 88 ALA A N 1
ATOM 657 C CA . ALA A 1 88 ? -6.493 14.418 1.978 1.00 68.44 88 ALA A CA 1
ATOM 658 C C . ALA A 1 88 ? -6.935 13.820 3.325 1.00 68.44 88 ALA A C 1
ATOM 660 O O . ALA A 1 88 ? -8.135 13.765 3.598 1.00 68.44 88 ALA A O 1
ATOM 661 N N . MET A 1 89 ? -6.001 13.329 4.148 1.00 70.88 89 MET A N 1
ATOM 662 C CA . MET A 1 89 ? -6.307 12.560 5.358 1.00 70.88 89 MET A CA 1
ATOM 663 C C . MET A 1 89 ? -5.268 12.779 6.462 1.00 70.88 89 MET A C 1
ATOM 665 O O . MET A 1 89 ? -4.080 12.954 6.200 1.00 70.88 89 MET A O 1
ATOM 669 N N . GLU A 1 90 ? -5.706 12.695 7.722 1.00 73.69 90 GLU A N 1
ATOM 670 C CA . GLU A 1 90 ? -4.793 12.709 8.867 1.00 73.69 90 GLU A CA 1
ATOM 671 C C . GLU A 1 90 ? -3.949 11.414 8.879 1.00 73.69 90 GLU A C 1
ATOM 673 O O . GLU A 1 90 ? -4.519 10.323 8.979 1.00 73.69 90 GLU A O 1
ATOM 678 N N . PRO A 1 91 ? -2.602 11.487 8.840 1.00 69.56 91 PRO A N 1
ATOM 679 C CA . PRO A 1 91 ? -1.738 10.302 8.766 1.00 69.56 91 PRO A CA 1
ATOM 680 C C . PRO A 1 91 ? -1.946 9.288 9.900 1.00 69.56 91 PRO A C 1
ATOM 682 O O . PRO A 1 91 ? -1.743 8.089 9.714 1.00 69.56 91 PRO A O 1
ATOM 685 N N . SER A 1 92 ? -2.363 9.765 11.077 1.00 68.19 92 SER A N 1
ATOM 686 C CA . SER A 1 92 ? -2.605 8.944 12.270 1.00 68.19 92 SER A CA 1
ATOM 687 C C . SER A 1 92 ? -3.839 8.039 12.146 1.00 68.19 92 SER A C 1
ATOM 689 O O . SER A 1 92 ? -3.969 7.071 12.894 1.00 68.19 92 SER A O 1
ATOM 691 N N . LEU A 1 93 ? -4.748 8.338 11.210 1.00 65.81 93 LEU A N 1
ATOM 692 C CA . LEU A 1 93 ? -5.983 7.583 10.995 1.00 65.81 93 LEU A CA 1
ATOM 693 C C . LEU A 1 93 ? -5.789 6.379 10.064 1.00 65.81 93 LEU A C 1
ATOM 695 O O . LEU A 1 93 ? -6.731 5.599 9.900 1.00 65.81 93 LEU A O 1
ATOM 699 N N . GLY A 1 94 ? -4.598 6.229 9.472 1.00 63.53 94 GLY A N 1
ATOM 700 C CA . GLY A 1 94 ? -4.335 5.247 8.424 1.00 63.53 94 GLY A CA 1
ATOM 701 C C . GLY A 1 94 ? -5.189 5.491 7.169 1.00 63.53 94 GLY A C 1
ATOM 702 O O . GLY A 1 94 ? -5.919 6.484 7.084 1.00 63.53 94 GLY A O 1
ATOM 703 N N . PRO A 1 95 ? -5.125 4.597 6.169 1.00 60.62 95 PRO A N 1
ATOM 704 C CA . PRO A 1 95 ? -6.017 4.655 5.019 1.00 60.62 95 PRO A CA 1
ATOM 705 C C . PRO A 1 95 ? -7.437 4.264 5.458 1.00 60.62 95 PRO A C 1
ATOM 707 O O . PRO A 1 95 ? -7.854 3.118 5.319 1.00 60.62 95 PRO A O 1
ATOM 710 N N . SER A 1 96 ? -8.204 5.209 6.006 1.00 59.56 96 SER A N 1
ATOM 711 C CA . SER A 1 96 ? -9.648 5.041 6.216 1.00 59.56 96 SER A CA 1
ATOM 712 C C . SER A 1 96 ? -10.373 5.186 4.875 1.00 59.56 96 SER A C 1
ATOM 714 O O . SER A 1 96 ? -11.028 6.188 4.587 1.00 59.56 96 SER A O 1
ATOM 716 N N . LEU A 1 97 ? -10.159 4.207 3.998 1.00 63.12 97 LEU A N 1
ATOM 717 C CA . LEU A 1 97 ? -10.749 4.176 2.668 1.00 63.12 97 LEU A CA 1
ATOM 718 C C . LEU A 1 97 ? -12.243 3.881 2.811 1.00 63.12 97 LEU A C 1
ATOM 720 O O . LEU A 1 97 ? -12.646 2.875 3.402 1.00 63.12 97 LEU A O 1
ATOM 724 N N . LYS A 1 98 ? -13.073 4.791 2.303 1.00 67.25 98 LYS A N 1
ATOM 725 C CA . LYS A 1 98 ? -14.492 4.518 2.102 1.00 67.25 98 LYS A CA 1
ATOM 726 C C . LYS A 1 98 ? -14.672 3.993 0.690 1.00 67.25 98 LYS A C 1
ATOM 728 O O . LYS A 1 98 ? -14.325 4.683 -0.257 1.00 67.25 98 LYS A O 1
ATOM 733 N N . ILE A 1 99 ? -15.299 2.836 0.546 1.00 67.38 99 ILE A N 1
ATOM 734 C CA . ILE A 1 99 ? -15.658 2.283 -0.757 1.00 67.38 99 ILE A CA 1
ATOM 735 C C . ILE A 1 99 ? -17.097 2.698 -1.054 1.00 67.38 99 ILE A C 1
ATOM 737 O O . ILE A 1 99 ? -18.011 2.308 -0.332 1.00 67.38 99 ILE A O 1
ATOM 741 N N . LEU A 1 100 ? -17.315 3.501 -2.103 1.00 68.69 100 LEU A N 1
ATOM 742 C CA . LEU A 1 100 ? -18.649 4.011 -2.471 1.00 68.69 100 LEU A CA 1
ATOM 743 C C . LEU A 1 100 ? -19.405 4.638 -1.283 1.00 68.69 100 LEU A C 1
ATOM 745 O O . LEU A 1 100 ? -20.586 4.371 -1.064 1.00 68.69 100 LEU A O 1
ATOM 749 N N . ASN A 1 101 ? -18.701 5.455 -0.493 1.00 71.19 101 ASN A N 1
ATOM 750 C CA . ASN A 1 101 ? -19.204 6.102 0.726 1.00 71.19 101 ASN A CA 1
ATOM 751 C C . ASN A 1 101 ? -19.580 5.148 1.885 1.00 71.19 101 ASN A C 1
ATOM 753 O O . ASN A 1 101 ? -20.017 5.621 2.933 1.00 71.19 101 ASN A O 1
ATOM 757 N N . LYS A 1 102 ? -19.349 3.838 1.744 1.00 75.75 102 LYS A N 1
ATOM 758 C CA . LYS A 1 102 ? -19.396 2.866 2.841 1.00 75.75 102 LYS A CA 1
ATOM 759 C C . LYS A 1 102 ? -18.025 2.745 3.487 1.00 75.75 102 LYS A C 1
ATOM 761 O O . LYS A 1 102 ? -16.997 2.774 2.811 1.00 75.75 102 LYS A O 1
ATOM 766 N N . THR A 1 103 ? -17.988 2.577 4.796 1.00 76.88 103 THR A N 1
ATOM 767 C CA . THR A 1 103 ? -16.791 2.088 5.480 1.00 76.88 103 THR A CA 1
ATOM 768 C C . THR A 1 103 ? -16.448 0.690 4.969 1.00 76.88 103 THR A C 1
ATOM 770 O O . THR A 1 103 ? -17.320 -0.081 4.570 1.00 76.88 103 THR A O 1
ATOM 773 N N . ILE A 1 104 ? -15.170 0.318 5.011 1.00 75.31 104 ILE A N 1
ATOM 774 C CA . ILE A 1 104 ? -14.775 -1.051 4.659 1.00 75.31 104 ILE A CA 1
ATOM 775 C C . ILE A 1 104 ? -15.404 -2.082 5.604 1.00 75.31 104 ILE A C 1
ATOM 777 O O . ILE A 1 104 ? -15.737 -3.174 5.163 1.00 75.31 104 ILE A O 1
ATOM 781 N N . ALA A 1 105 ? -15.661 -1.722 6.865 1.00 76.81 105 ALA A N 1
ATOM 782 C CA . ALA A 1 105 ? -16.415 -2.571 7.785 1.00 76.81 105 ALA A CA 1
ATOM 783 C C . ALA A 1 105 ? -17.840 -2.854 7.273 1.00 76.81 105 ALA A C 1
ATOM 785 O O . ALA A 1 105 ? -18.267 -4.006 7.272 1.00 76.81 105 ALA A O 1
ATOM 786 N N . GLU A 1 106 ? -18.550 -1.834 6.783 1.00 80.88 106 GLU A N 1
ATOM 787 C CA . GLU A 1 106 ? -19.869 -2.005 6.158 1.00 80.88 106 GLU A CA 1
ATOM 788 C C . GLU A 1 106 ? -19.780 -2.830 4.871 1.00 80.88 106 GLU A C 1
ATOM 790 O O . GLU A 1 106 ? -20.584 -3.735 4.677 1.00 80.88 106 GLU A O 1
ATOM 795 N N . ALA A 1 107 ? -18.783 -2.578 4.019 1.00 80.81 107 ALA A N 1
ATOM 796 C CA . ALA A 1 107 ? -18.597 -3.340 2.784 1.00 80.81 107 ALA A CA 1
ATOM 797 C C . ALA A 1 107 ? -18.298 -4.830 3.052 1.00 80.81 107 ALA A C 1
ATOM 799 O O . ALA A 1 107 ? -18.846 -5.698 2.375 1.00 80.81 107 ALA A O 1
ATOM 800 N N . ILE A 1 108 ? -17.470 -5.135 4.059 1.00 79.75 108 ILE A N 1
ATOM 801 C CA . ILE A 1 108 ? -17.187 -6.509 4.501 1.00 79.75 108 ILE A CA 1
ATOM 802 C C . ILE A 1 108 ? -18.443 -7.151 5.090 1.00 79.75 108 ILE A C 1
ATOM 804 O O . ILE A 1 108 ? -18.722 -8.306 4.784 1.00 79.75 108 ILE A O 1
ATOM 808 N N . ALA A 1 109 ? -19.209 -6.426 5.909 1.00 83.00 109 ALA A N 1
ATOM 809 C CA . ALA A 1 109 ? -20.457 -6.939 6.466 1.00 83.00 109 ALA A CA 1
ATOM 810 C C . ALA A 1 109 ? -21.471 -7.252 5.356 1.00 83.00 109 ALA A C 1
ATOM 812 O O . ALA A 1 109 ? -22.080 -8.317 5.366 1.00 83.00 109 ALA A O 1
ATOM 813 N N . ASP A 1 110 ? -21.618 -6.367 4.372 1.00 86.25 110 ASP A N 1
ATOM 814 C CA . ASP A 1 110 ? -22.501 -6.597 3.232 1.00 86.25 110 ASP A CA 1
ATOM 815 C C . ASP A 1 110 ? -22.059 -7.801 2.393 1.00 86.25 110 ASP A C 1
ATOM 817 O O . ASP A 1 110 ? -22.914 -8.567 1.959 1.00 86.25 110 ASP A O 1
ATOM 821 N N . TRP A 1 111 ? -20.752 -8.014 2.206 1.00 84.69 111 TRP A N 1
ATOM 822 C CA . TRP A 1 111 ? -20.231 -9.227 1.570 1.00 84.69 111 TRP A CA 1
ATOM 823 C C . TRP A 1 111 ? -20.520 -10.486 2.403 1.00 84.69 111 TRP A C 1
ATOM 825 O O . TRP A 1 111 ? -21.058 -11.453 1.873 1.00 84.69 111 TRP A O 1
ATOM 835 N N . TYR A 1 112 ? -20.212 -10.463 3.704 1.00 85.12 112 TYR A N 1
ATOM 836 C CA . TYR A 1 112 ? -20.378 -11.604 4.612 1.00 85.12 112 TYR A CA 1
ATOM 837 C C . TYR A 1 112 ? -21.844 -12.033 4.761 1.00 85.12 112 TYR A C 1
ATOM 839 O O . TYR A 1 112 ? -22.138 -13.221 4.846 1.00 85.12 112 TYR A O 1
ATOM 847 N N . PHE A 1 113 ? -22.765 -11.067 4.778 1.00 91.31 113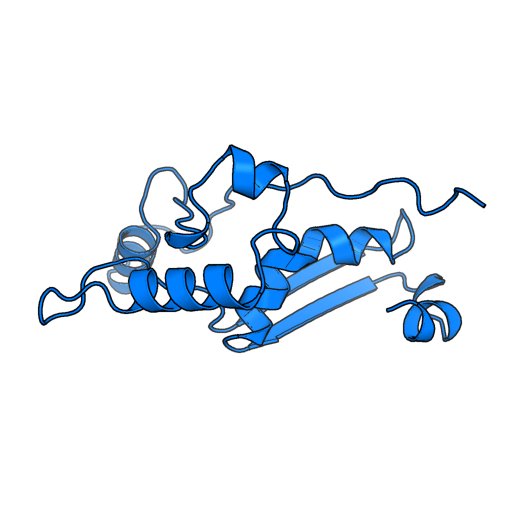 PHE A N 1
ATOM 848 C CA . PHE A 1 113 ? -24.208 -11.303 4.862 1.00 91.31 113 PHE A CA 1
ATOM 849 C C . PHE A 1 113 ? -24.901 -11.319 3.488 1.00 91.31 113 PHE A C 1
ATOM 851 O O . PHE A 1 113 ? -26.125 -11.212 3.439 1.00 91.31 113 PHE A O 1
ATOM 858 N N . GLU A 1 114 ? -24.141 -11.397 2.390 1.00 86.69 114 GLU A N 1
ATOM 859 C CA . GLU A 1 114 ? -24.643 -11.473 1.007 1.00 86.69 114 GLU A CA 1
ATOM 860 C C . GLU A 1 114 ? -25.651 -10.367 0.623 1.00 86.69 114 GLU A C 1
ATOM 862 O O . GLU A 1 114 ? -26.570 -10.561 -0.173 1.00 86.69 114 GLU A O 1
ATOM 867 N N . ARG A 1 115 ? -25.488 -9.162 1.176 1.00 86.75 115 ARG A N 1
ATOM 868 C CA . ARG A 1 115 ? -26.395 -8.024 0.949 1.00 86.75 115 ARG A CA 1
ATOM 869 C C . ARG A 1 115 ? -26.145 -7.321 -0.384 1.00 86.75 115 ARG A C 1
ATOM 871 O O . ARG A 1 115 ? -27.056 -6.688 -0.915 1.00 86.75 115 ARG A O 1
ATOM 878 N N . THR A 1 116 ? -24.925 -7.394 -0.926 1.00 78.62 116 THR A N 1
ATOM 879 C CA . THR A 1 116 ? -24.537 -6.753 -2.196 1.00 78.62 116 THR A CA 1
ATOM 880 C C . THR A 1 116 ? -23.465 -7.548 -2.961 1.00 78.62 116 THR A C 1
ATOM 882 O O . THR A 1 116 ? -22.866 -8.484 -2.440 1.00 78.62 116 THR A O 1
ATOM 885 N N . ARG A 1 117 ? -23.204 -7.178 -4.229 1.00 69.81 117 ARG A N 1
ATOM 886 C CA . ARG A 1 117 ? -22.140 -7.788 -5.057 1.00 69.81 117 ARG A CA 1
ATOM 887 C C . ARG A 1 117 ? -20.738 -7.531 -4.481 1.00 69.81 117 ARG A C 1
ATOM 889 O O . ARG A 1 117 ? -20.494 -6.501 -3.863 1.00 69.81 117 ARG A O 1
ATOM 896 N N . PHE A 1 118 ? -19.814 -8.450 -4.771 1.00 69.62 118 PHE A N 1
ATOM 897 C CA . PHE A 1 118 ? -18.498 -8.573 -4.127 1.00 69.62 118 PHE A CA 1
ATOM 898 C C . PHE A 1 118 ? -17.378 -7.671 -4.684 1.00 69.62 118 PHE A C 1
ATOM 900 O O . PHE A 1 118 ? -16.278 -7.677 -4.139 1.00 69.62 118 PHE A O 1
ATOM 907 N N . GLN A 1 119 ? -17.611 -6.924 -5.771 1.00 72.38 119 GLN A N 1
ATOM 908 C CA . GLN A 1 119 ? -16.559 -6.160 -6.448 1.00 72.38 119 GLN A CA 1
ATOM 909 C C . GLN A 1 119 ? -16.899 -4.674 -6.535 1.00 72.38 119 GLN A C 1
ATOM 911 O O . GLN A 1 119 ? -17.871 -4.277 -7.177 1.00 72.38 119 GLN A O 1
ATOM 916 N N . TYR A 1 120 ? -16.029 -3.861 -5.942 1.00 71.88 120 TYR A N 1
ATOM 917 C CA . TYR A 1 120 ? -16.093 -2.409 -5.986 1.00 71.88 120 TYR A CA 1
ATOM 918 C C . TYR A 1 120 ? -14.753 -1.834 -6.437 1.00 71.88 120 TYR A C 1
ATOM 920 O O . TYR A 1 120 ? -13.696 -2.378 -6.122 1.00 71.88 120 TYR A O 1
ATOM 928 N N . ILE A 1 121 ? -14.806 -0.734 -7.184 1.00 70.44 121 ILE A N 1
ATOM 929 C CA . ILE A 1 121 ? -13.630 0.031 -7.596 1.00 70.44 121 ILE A CA 1
ATOM 930 C C . ILE A 1 121 ? -13.683 1.345 -6.828 1.00 70.44 121 ILE A C 1
ATOM 932 O O . ILE A 1 121 ? -14.594 2.144 -7.040 1.00 70.44 121 ILE A O 1
ATOM 936 N N . ASP A 1 122 ? -12.730 1.544 -5.924 1.00 66.12 122 ASP A N 1
ATOM 937 C CA . ASP A 1 122 ? -12.565 2.808 -5.216 1.00 66.12 122 ASP A CA 1
ATOM 938 C C . ASP A 1 122 ? -11.579 3.698 -5.991 1.00 66.12 122 ASP A C 1
ATOM 940 O O . ASP A 1 122 ? -10.453 3.256 -6.257 1.00 66.12 122 ASP A O 1
ATOM 944 N N . PRO A 1 123 ? -11.967 4.918 -6.407 1.00 63.28 123 PRO A N 1
ATOM 945 C CA . PRO A 1 123 ? -11.020 5.890 -6.932 1.00 63.28 123 PRO A CA 1
ATOM 946 C C . PRO A 1 123 ? -10.062 6.320 -5.813 1.00 63.28 123 PRO A C 1
ATOM 948 O O . PRO A 1 123 ? -10.324 7.268 -5.077 1.00 63.28 123 PRO A O 1
ATOM 951 N N . TYR A 1 124 ? -8.937 5.611 -5.691 1.00 63.69 124 TYR A N 1
ATOM 952 C CA . TYR A 1 124 ? -7.920 5.872 -4.676 1.00 63.69 124 TYR A CA 1
ATOM 953 C C . TYR A 1 124 ? -7.423 7.330 -4.773 1.00 63.69 124 TYR A C 1
ATOM 955 O O . TYR A 1 124 ? -6.796 7.703 -5.771 1.00 63.69 124 TYR A O 1
ATOM 963 N N . PRO A 1 125 ? -7.677 8.180 -3.758 1.00 57.41 125 PRO A N 1
ATOM 964 C CA . PRO A 1 125 ? -7.519 9.632 -3.882 1.00 57.41 125 PRO A CA 1
ATOM 965 C C . PRO A 1 125 ? -6.055 10.094 -3.903 1.00 57.41 125 PRO A C 1
ATOM 967 O O . PRO A 1 125 ? -5.772 11.253 -4.196 1.00 57.41 125 PRO A O 1
ATOM 970 N N . CYS A 1 126 ? -5.109 9.199 -3.612 1.00 66.81 126 CYS A N 1
ATOM 971 C CA . CYS A 1 126 ? -3.697 9.537 -3.447 1.00 66.81 126 CYS A CA 1
ATOM 972 C C . CYS A 1 126 ? -2.837 9.289 -4.698 1.00 66.81 126 CYS A C 1
ATOM 974 O O . CYS A 1 126 ? -1.609 9.362 -4.627 1.00 66.81 126 CYS A O 1
ATOM 976 N N . ALA A 1 127 ? -3.466 8.992 -5.836 1.00 56.31 127 ALA A N 1
ATOM 977 C CA . ALA A 1 127 ? -2.799 8.435 -7.003 1.00 56.31 127 ALA A CA 1
ATOM 978 C C . ALA A 1 127 ? -2.210 9.483 -7.957 1.00 56.31 127 ALA A C 1
ATOM 980 O O . ALA A 1 127 ? -2.776 9.697 -9.024 1.00 56.31 127 ALA A O 1
ATOM 981 N N . LYS A 1 128 ? -1.060 10.101 -7.627 1.00 57.88 128 LYS A N 1
ATOM 982 C CA . LYS A 1 128 ? -0.116 10.666 -8.628 1.00 57.88 128 LYS A CA 1
ATOM 983 C C . LYS A 1 128 ? 1.308 10.726 -8.075 1.00 57.88 128 LYS A C 1
ATOM 985 O O . LYS A 1 128 ? 1.586 11.515 -7.178 1.00 57.88 128 LYS A O 1
ATOM 990 N N . TYR A 1 129 ? 2.223 9.946 -8.655 1.00 62.12 129 TYR A N 1
ATOM 991 C CA . TYR A 1 129 ? 3.602 9.867 -8.154 1.00 62.12 129 TYR A CA 1
ATOM 992 C C . TYR A 1 129 ? 4.725 9.916 -9.174 1.00 62.12 129 TYR A C 1
ATOM 994 O O . TYR A 1 129 ? 5.866 10.143 -8.769 1.00 62.12 129 TYR A O 1
ATOM 1002 N N . CYS A 1 130 ? 4.463 9.717 -10.464 1.00 66.00 130 CYS A N 1
ATOM 1003 C CA . CYS A 1 130 ? 5.564 9.731 -11.415 1.00 66.00 130 CYS A CA 1
ATOM 1004 C C . CYS A 1 130 ? 6.002 11.175 -11.673 1.00 66.00 130 CYS A C 1
ATOM 1006 O O . CYS A 1 130 ? 5.445 11.879 -12.510 1.00 66.00 130 CYS A O 1
ATOM 1008 N N . LYS A 1 131 ? 7.021 11.613 -10.931 1.00 55.97 131 LYS A N 1
ATOM 1009 C CA . LYS A 1 131 ? 7.992 12.579 -11.446 1.00 55.97 131 LYS A CA 1
ATOM 1010 C C . LYS A 1 131 ? 8.855 11.831 -12.463 1.00 55.97 131 LYS A C 1
ATOM 1012 O O . LYS A 1 131 ? 9.145 10.653 -12.251 1.00 55.97 131 LYS A O 1
ATOM 1017 N N . SER A 1 132 ? 9.207 12.470 -13.576 1.00 44.78 132 SER A N 1
ATOM 1018 C CA . SER A 1 132 ? 10.060 11.855 -14.593 1.00 44.78 132 SER A CA 1
ATOM 1019 C C . SER A 1 132 ? 11.331 11.313 -13.935 1.00 44.78 132 SER A C 1
ATOM 1021 O O . SER A 1 132 ? 12.066 12.061 -13.300 1.00 44.78 132 SER A O 1
ATOM 1023 N N . LEU A 1 133 ? 11.619 10.022 -14.111 1.00 50.16 133 LEU A N 1
ATOM 1024 C CA . LEU A 1 133 ? 12.902 9.415 -13.720 1.00 50.16 133 LEU A CA 1
ATOM 1025 C C . LEU A 1 133 ? 14.069 9.865 -14.626 1.00 50.16 133 LEU A C 1
ATOM 1027 O O . LEU A 1 133 ? 15.142 9.275 -14.587 1.00 50.16 133 LEU A O 1
ATOM 1031 N N . ASN A 1 134 ? 13.855 10.919 -15.419 1.00 38.78 134 ASN A N 1
ATOM 1032 C CA . ASN A 1 134 ? 14.840 11.572 -16.264 1.00 38.78 134 ASN A CA 1
ATOM 1033 C C . ASN A 1 134 ? 15.022 13.003 -15.745 1.00 38.78 134 ASN A C 1
ATOM 1035 O O . ASN A 1 134 ? 14.346 13.930 -16.191 1.00 38.78 134 ASN A O 1
ATOM 1039 N N . ALA A 1 135 ? 15.883 13.152 -14.754 1.00 31.70 135 ALA A N 1
ATOM 1040 C CA . ALA A 1 135 ? 16.643 14.367 -14.525 1.00 31.70 135 ALA A CA 1
ATOM 1041 C C . ALA A 1 135 ? 18.016 13.866 -14.082 1.00 31.70 135 ALA A C 1
ATOM 1043 O O . ALA A 1 135 ? 18.162 13.370 -12.963 1.00 31.70 135 ALA A O 1
ATOM 1044 N N . GLU A 1 136 ? 18.939 13.846 -15.042 1.00 31.77 136 GLU A N 1
ATOM 1045 C CA . GLU A 1 136 ? 20.375 13.867 -14.760 1.00 31.77 136 GLU A CA 1
ATOM 1046 C C . GLU A 1 136 ? 20.716 15.041 -13.833 1.00 31.77 136 GLU A C 1
ATOM 1048 O O . GLU A 1 136 ? 20.050 16.101 -13.949 1.00 31.77 136 GLU A O 1
#

pLDDT: mean 80.72, std 13.64, range [31.7, 97.31]

Radius of gyration: 17.04 Å; chains: 1; bounding box: 47×28×46 Å

Sequence (136 aa):
MEDLRSKGMKNAENAILTGISAGGLATILNCDKFKCFLPENARFKCVADAGFFINGKTIYGTSDIKEMYRKIVNLHGSANLPSACISAMEPSLGPSLKILNKTIAEAIADWYFERTRFQYIDPYPCAKYCKSLNAE

Secondary structure (DSSP, 8-state):
-HHHHHTTGGG-SEEEEEEETHHHHHHHHHHHHHHHTS-TT-EEEEEEES--------TTS--HHHHHHHHHHHHH-GGGS-HHHHHHS-GGG---PEETTEEHHHHHHHHHTT-S-S------TT------S---

Organism: Solanum chacoense (NCBI:txid4108)